Protein AF-A0AAN8TVJ9-F1 (afdb_monomer)

Secondary structure (DSSP, 8-state):
-------TT-HHHHHH-S---S------SS----TTS----------------S-HHHHHHHHHHHHHHHHHHHHHHHHHHHHHHHSS--HHHHGGG---

Mean predicted aligned error: 19.64 Å

Solvent-accessible surface area (backbone atoms only — not comparable to full-atom values): 6939 Å² total; per-residue (Å²): 137,90,87,78,85,74,64,96,77,46,67,63,44,71,75,76,40,79,86,69,96,66,88,83,77,72,99,56,104,60,88,84,83,61,90,81,60,81,75,77,78,80,90,72,83,88,75,90,72,77,76,83,81,76,60,81,61,59,56,53,51,50,52,48,52,51,52,53,48,53,50,50,51,51,53,50,53,53,50,50,49,41,28,72,76,69,73,43,77,56,76,92,54,49,72,80,70,68,65,133

Organism: Solanum bulbocastanum (NCBI:txid147425)

Foldseek 3Di:
DDPDPDDPPPPCCVVVNDDDPDDDDDPDPDDDDDPPPVDPDPPDDDDPPPPPPDDPPVVVVVVVVVVVVVVVVVVVVVQVVCCVVPVHDDPVCVVVVPDD

Radius of gyration: 26.17 Å; Cα contacts (8 Å, |Δi|>4): 14; chains: 1; bounding box: 48×47×49 Å

pLDDT: mean 71.24, std 17.7, range [37.16, 97.0]

Sequence (100 aa):
MDESQISPNDVVGKVLGKEHSGRVRCLGLGVVPSKVFKQVRPCFGGASASSSEGSCSSQFQENHNQMMNAHNQTMNAFKAYMIMKEGMIPEQFAGFFASP

Structure (mmCIF, N/CA/C/O backbone):
data_AF-A0AAN8TVJ9-F1
#
_entry.id   AF-A0AAN8TVJ9-F1
#
loop_
_atom_site.group_PDB
_atom_site.id
_atom_site.type_symbol
_atom_site.label_atom_id
_atom_site.label_alt_id
_atom_site.label_comp_id
_atom_site.label_asym_id
_atom_site.label_entity_id
_atom_site.label_seq_id
_atom_site.pdbx_PDB_ins_code
_atom_site.Cartn_x
_atom_site.Cartn_y
_atom_site.Cartn_z
_atom_site.occupancy
_atom_site.B_iso_or_equiv
_atom_site.auth_seq_id
_atom_site.auth_comp_id
_atom_site.auth_asym_id
_atom_site.auth_atom_id
_atom_site.pdbx_PDB_model_num
ATOM 1 N N . MET A 1 1 ? 27.326 -34.400 -31.887 1.00 37.16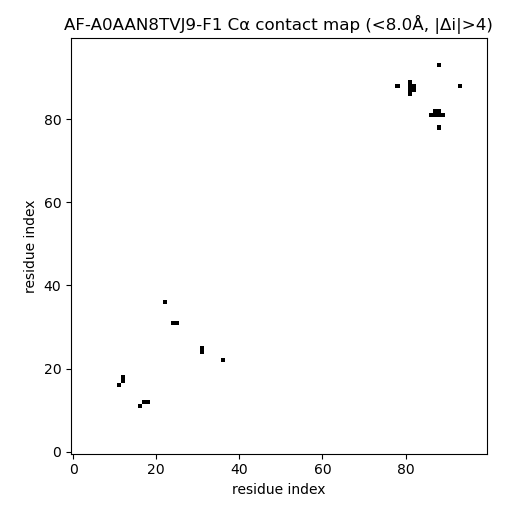 1 MET A N 1
ATOM 2 C CA . MET A 1 1 ? 26.183 -34.951 -31.142 1.00 37.16 1 MET A CA 1
ATOM 3 C C . MET A 1 1 ? 24.975 -34.185 -31.629 1.00 37.16 1 MET A C 1
ATOM 5 O O . MET A 1 1 ? 24.970 -32.968 -31.511 1.00 37.16 1 MET A O 1
ATOM 9 N N . ASP A 1 2 ? 24.105 -34.871 -32.361 1.00 52.50 2 ASP A N 1
ATOM 10 C CA . ASP A 1 2 ? 22.939 -34.315 -33.051 1.00 52.50 2 ASP A CA 1
ATOM 11 C C . ASP A 1 2 ? 21.716 -34.531 -32.152 1.00 52.50 2 ASP A C 1
ATOM 13 O O . ASP A 1 2 ? 21.209 -35.644 -32.046 1.00 52.50 2 ASP A O 1
ATOM 17 N N . GLU A 1 3 ? 21.315 -33.496 -31.415 1.00 56.41 3 GLU A N 1
ATOM 18 C CA . GLU A 1 3 ? 20.234 -33.558 -30.422 1.00 56.41 3 GLU A CA 1
ATOM 19 C C . GLU A 1 3 ? 19.061 -32.658 -30.831 1.00 56.41 3 GLU A C 1
ATOM 21 O O . GLU A 1 3 ? 18.732 -31.692 -30.148 1.00 56.41 3 GLU A O 1
ATOM 26 N N . SER A 1 4 ? 18.401 -32.949 -31.956 1.00 63.66 4 SER A N 1
ATOM 27 C CA . SER A 1 4 ? 17.088 -32.341 -32.233 1.00 63.66 4 SER A CA 1
ATOM 28 C C . SER A 1 4 ? 16.157 -33.244 -33.042 1.00 63.66 4 SER A C 1
ATOM 30 O O . SER A 1 4 ? 15.619 -32.859 -34.076 1.00 63.66 4 SER A O 1
ATOM 32 N N . GLN A 1 5 ? 15.917 -34.460 -32.553 1.00 60.94 5 GLN A N 1
ATOM 33 C CA . GLN A 1 5 ? 14.785 -35.245 -33.046 1.00 60.94 5 GLN A CA 1
ATOM 34 C C . GLN A 1 5 ? 13.528 -34.837 -32.272 1.00 60.94 5 GLN A C 1
ATOM 36 O O . GLN A 1 5 ? 13.215 -35.391 -31.219 1.00 60.94 5 GLN A O 1
ATOM 41 N N . ILE A 1 6 ? 12.833 -33.818 -32.787 1.00 63.09 6 ILE A N 1
ATOM 42 C CA . ILE A 1 6 ? 11.508 -33.410 -32.307 1.00 63.09 6 ILE A CA 1
ATOM 43 C C . ILE A 1 6 ? 10.562 -34.609 -32.452 1.00 63.09 6 ILE A C 1
ATOM 45 O O . ILE A 1 6 ? 10.477 -35.222 -33.519 1.00 63.09 6 ILE A O 1
ATOM 49 N N . SER A 1 7 ? 9.835 -34.940 -31.382 1.00 69.25 7 SER A N 1
ATOM 50 C CA . SER A 1 7 ? 8.823 -35.998 -31.413 1.00 69.25 7 SER A CA 1
ATOM 51 C C . SER A 1 7 ? 7.753 -35.683 -32.472 1.00 69.25 7 SER A C 1
ATOM 53 O O . SER A 1 7 ? 7.183 -34.589 -32.437 1.00 69.25 7 SER A O 1
ATOM 55 N N . PRO A 1 8 ? 7.395 -36.627 -33.369 1.00 66.31 8 PRO A N 1
ATOM 56 C CA . PRO A 1 8 ? 6.374 -36.416 -34.406 1.00 66.31 8 PRO A CA 1
ATOM 57 C C . PRO A 1 8 ? 5.005 -35.972 -33.863 1.00 66.31 8 PRO A C 1
ATOM 59 O O . PRO A 1 8 ? 4.178 -35.428 -34.595 1.00 66.31 8 PRO A O 1
ATOM 62 N N . ASN A 1 9 ? 4.755 -36.221 -32.575 1.00 76.06 9 ASN A N 1
ATOM 63 C CA . ASN A 1 9 ? 3.501 -35.925 -31.894 1.00 76.06 9 ASN A CA 1
ATOM 64 C C . ASN A 1 9 ? 3.625 -34.833 -30.827 1.00 76.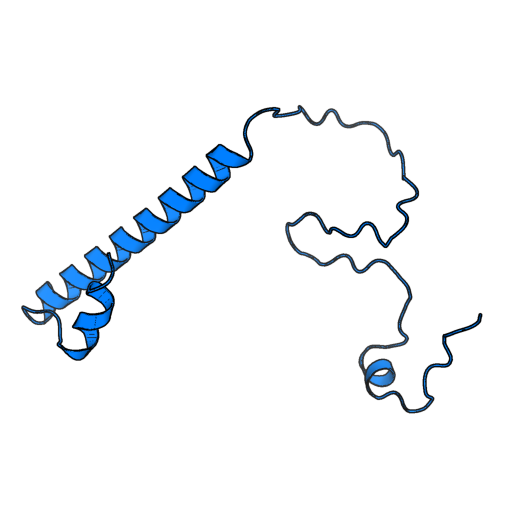06 9 ASN A C 1
ATOM 66 O O . ASN A 1 9 ? 2.808 -34.793 -29.910 1.00 76.06 9 ASN A O 1
ATOM 70 N N . ASP A 1 10 ? 4.605 -33.938 -30.937 1.00 78.12 10 ASP A N 1
ATOM 71 C CA . ASP A 1 10 ? 4.688 -32.798 -30.031 1.00 78.12 10 ASP A CA 1
ATOM 72 C C . ASP A 1 10 ? 3.495 -31.839 -30.221 1.00 78.12 10 ASP A C 1
ATOM 74 O O . ASP A 1 10 ? 3.357 -31.149 -31.235 1.00 78.12 10 ASP A O 1
ATOM 78 N N . VAL A 1 11 ? 2.605 -31.821 -29.227 1.00 79.06 11 VAL A N 1
ATOM 79 C CA . VAL A 1 11 ? 1.422 -30.953 -29.186 1.00 79.06 11 VAL A CA 1
ATOM 80 C C . VAL A 1 11 ? 1.836 -29.482 -29.123 1.00 79.06 11 VAL A C 1
ATOM 82 O O . VAL A 1 11 ? 1.173 -28.637 -29.722 1.00 79.06 11 VAL A O 1
ATOM 85 N N . VAL A 1 12 ? 2.951 -29.176 -28.453 1.00 74.19 12 VAL A N 1
ATOM 86 C CA . VAL A 1 12 ? 3.437 -27.804 -28.280 1.00 74.19 12 VAL A CA 1
ATOM 87 C C . VAL A 1 12 ? 3.947 -27.260 -29.612 1.00 74.19 12 VAL A C 1
ATOM 89 O O . VAL A 1 12 ? 3.483 -26.206 -30.043 1.00 74.19 12 VAL A O 1
ATOM 92 N N . GLY A 1 13 ? 4.800 -28.004 -30.322 1.00 72.06 13 GLY A N 1
ATOM 93 C CA . GLY A 1 13 ? 5.275 -27.631 -31.659 1.00 72.06 13 GLY A CA 1
ATOM 94 C C . GLY A 1 13 ? 4.168 -27.529 -32.718 1.00 72.06 13 GLY A C 1
ATOM 95 O O . GLY A 1 13 ? 4.277 -26.729 -33.647 1.00 72.06 13 GLY A O 1
ATOM 96 N N . LYS A 1 14 ? 3.063 -28.277 -32.575 1.00 76.38 14 LYS A N 1
ATOM 97 C CA . LYS A 1 14 ? 1.883 -28.133 -33.451 1.00 76.38 14 LYS A CA 1
ATOM 98 C C . LYS A 1 14 ? 1.146 -26.809 -33.243 1.00 76.38 14 LYS A C 1
ATOM 100 O O . LYS A 1 14 ? 0.649 -26.245 -34.213 1.00 76.38 14 LYS A O 1
ATOM 105 N N . VAL A 1 15 ? 1.059 -26.326 -32.002 1.00 76.00 15 VAL A N 1
ATOM 106 C CA . VAL A 1 15 ? 0.338 -25.087 -31.659 1.00 76.00 15 VAL 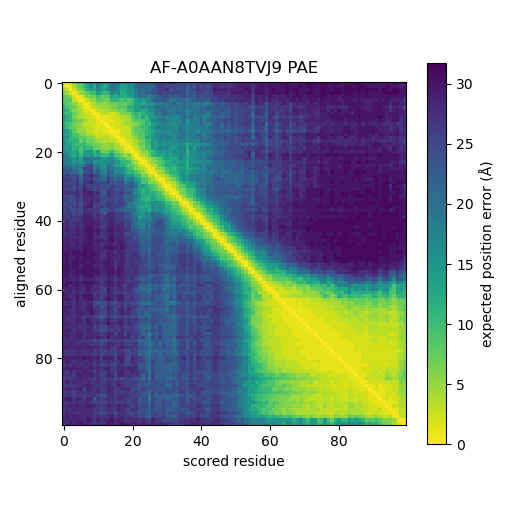A CA 1
ATOM 107 C C . VAL A 1 15 ? 1.222 -23.851 -31.831 1.00 76.00 15 VAL A C 1
ATOM 109 O O . VAL A 1 15 ? 0.764 -22.840 -32.355 1.00 76.00 15 VAL A O 1
ATOM 112 N N . LEU A 1 16 ? 2.482 -23.923 -31.397 1.00 72.19 16 LEU A N 1
ATOM 113 C CA . LEU A 1 16 ? 3.411 -22.787 -31.373 1.00 72.19 16 LEU A CA 1
ATOM 114 C C . LEU A 1 16 ? 4.340 -22.726 -32.594 1.00 72.19 16 LEU A C 1
ATOM 116 O O . LEU A 1 16 ? 5.022 -21.722 -32.795 1.00 72.19 16 LEU A O 1
ATOM 120 N N . GLY A 1 17 ? 4.348 -23.768 -33.427 1.00 69.06 17 GLY A N 1
ATOM 121 C CA . GLY A 1 17 ? 5.256 -23.901 -34.560 1.00 69.06 17 GLY A CA 1
ATOM 122 C C . GLY A 1 17 ? 6.588 -24.555 -34.183 1.00 69.06 17 GLY A C 1
ATOM 123 O O . GLY A 1 17 ? 6.874 -24.840 -33.020 1.00 69.06 17 GLY A O 1
ATOM 124 N N . LYS A 1 18 ? 7.415 -24.827 -35.199 1.00 67.56 18 LYS A N 1
ATOM 125 C CA . LYS A 1 18 ? 8.734 -25.451 -35.030 1.00 67.56 18 LYS A CA 1
ATOM 126 C C . LYS A 1 18 ? 9.612 -24.585 -34.122 1.00 67.56 18 LYS A C 1
ATOM 128 O O . LYS A 1 18 ? 9.801 -23.406 -34.409 1.00 67.56 18 LYS A O 1
ATOM 133 N N . GLU A 1 19 ? 10.199 -25.181 -33.084 1.00 66.50 19 GLU A N 1
ATOM 134 C CA . GLU A 1 19 ? 11.174 -24.486 -32.245 1.00 66.50 19 GLU A CA 1
ATOM 135 C C . GLU A 1 19 ? 12.337 -23.982 -33.114 1.00 66.50 19 GLU A C 1
ATOM 137 O O . GLU A 1 19 ? 13.013 -24.741 -33.816 1.00 66.50 19 GLU A O 1
ATOM 142 N N . HIS A 1 20 ? 12.555 -22.672 -33.093 1.00 61.03 20 HIS A N 1
ATOM 143 C CA . HIS A 1 20 ? 13.692 -22.046 -33.743 1.00 61.03 20 HIS A CA 1
ATOM 144 C C . HIS A 1 20 ? 14.751 -21.791 -32.680 1.00 61.03 20 HIS A C 1
ATOM 146 O O . HIS A 1 20 ? 14.558 -20.942 -31.810 1.00 61.03 20 HIS A O 1
ATOM 152 N N . SER A 1 21 ? 15.881 -22.497 -32.757 1.00 63.53 21 SER A N 1
ATOM 153 C CA . SER A 1 21 ? 17.026 -22.204 -31.894 1.00 63.53 21 SER A CA 1
ATOM 154 C C . SER A 1 21 ? 17.542 -20.798 -32.225 1.00 63.53 21 SER A C 1
ATOM 156 O O . SER A 1 21 ? 18.212 -20.566 -33.231 1.00 63.53 21 SER A O 1
ATOM 158 N N . GLY A 1 22 ? 17.134 -19.822 -31.418 1.00 62.62 22 GLY A N 1
ATOM 159 C CA . GLY A 1 22 ? 17.323 -18.402 -31.668 1.00 62.62 22 GLY A CA 1
ATOM 160 C C . GLY A 1 22 ? 17.142 -17.593 -30.389 1.00 62.62 22 GLY A C 1
ATOM 161 O O . GLY A 1 22 ? 16.552 -18.041 -29.410 1.00 62.62 22 GLY A O 1
ATOM 162 N N . ARG A 1 23 ? 17.700 -16.382 -30.370 1.00 61.84 23 ARG A N 1
ATOM 163 C CA . ARG A 1 23 ? 17.665 -15.505 -29.194 1.00 61.84 23 ARG A CA 1
ATOM 164 C C . ARG A 1 23 ? 16.257 -14.920 -29.039 1.00 61.84 23 ARG A C 1
ATOM 166 O O . ARG A 1 23 ? 15.881 -14.044 -29.817 1.00 61.84 23 ARG A O 1
ATOM 173 N N . VAL A 1 24 ? 15.501 -15.369 -28.037 1.00 56.31 24 VAL A N 1
ATOM 174 C CA . VAL A 1 24 ? 14.214 -14.758 -27.671 1.00 56.31 24 VAL A CA 1
ATOM 175 C C . VAL A 1 24 ? 14.490 -13.352 -27.141 1.00 56.31 24 VAL A C 1
ATOM 177 O O . VAL A 1 24 ? 15.087 -13.182 -26.079 1.00 56.31 24 VAL A O 1
ATOM 180 N N . ARG A 1 25 ? 14.095 -12.324 -27.896 1.00 62.28 25 ARG A N 1
ATOM 181 C CA . ARG A 1 25 ? 14.053 -10.950 -27.385 1.00 62.28 25 ARG A CA 1
ATOM 182 C C . ARG A 1 25 ? 12.672 -10.752 -26.775 1.00 62.28 25 ARG A C 1
ATOM 184 O O . ARG A 1 25 ? 11.701 -10.600 -27.508 1.00 62.28 25 ARG A O 1
ATOM 191 N N . CYS A 1 26 ? 12.564 -10.808 -25.453 1.00 62.72 26 CYS A N 1
ATOM 192 C CA . CYS A 1 26 ? 11.341 -10.385 -24.781 1.00 62.72 26 CYS A CA 1
ATOM 193 C C . CYS A 1 26 ? 11.175 -8.863 -24.941 1.00 62.72 26 CYS A C 1
ATOM 195 O O . CYS A 1 26 ? 12.142 -8.111 -24.817 1.00 62.72 26 CYS A O 1
ATOM 197 N N . LEU A 1 27 ? 9.951 -8.404 -25.226 1.00 61.81 27 LEU A N 1
ATOM 198 C CA . LEU A 1 27 ? 9.572 -6.984 -25.226 1.00 61.81 27 LEU A CA 1
ATOM 199 C C . LEU A 1 27 ? 9.409 -6.487 -23.777 1.00 61.81 27 LEU A C 1
ATOM 201 O O . LEU A 1 27 ? 8.339 -6.054 -23.369 1.00 61.81 27 LEU A O 1
ATOM 205 N N . GLY A 1 28 ? 10.459 -6.625 -22.970 1.00 62.44 28 GLY A N 1
ATOM 206 C CA . GLY A 1 28 ? 10.557 -6.020 -21.644 1.00 62.44 28 GLY A CA 1
ATOM 207 C C . GL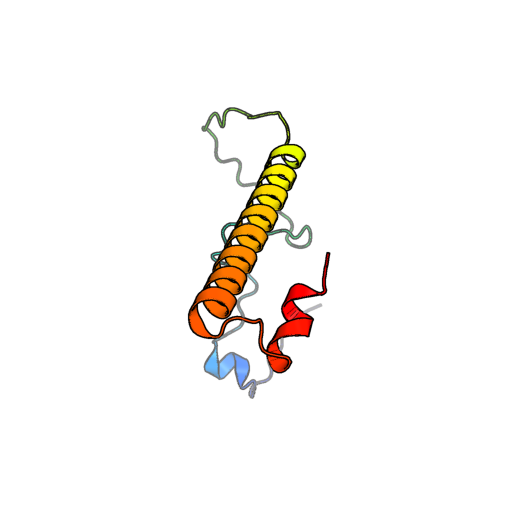Y A 1 28 ? 11.557 -4.870 -21.687 1.00 62.44 28 GLY A C 1
ATOM 208 O O . GLY A 1 28 ? 12.584 -4.977 -22.352 1.00 62.44 28 GLY A O 1
ATOM 209 N N . LEU A 1 29 ? 11.294 -3.778 -20.966 1.00 55.72 29 LEU A N 1
ATOM 210 C CA . LEU A 1 29 ? 12.198 -2.622 -20.828 1.00 55.72 29 LEU A CA 1
ATOM 211 C C . LEU A 1 29 ? 13.424 -2.928 -19.934 1.00 55.72 29 LEU A C 1
ATOM 213 O O . LEU A 1 29 ? 13.837 -2.107 -19.123 1.00 55.72 29 LEU A O 1
ATOM 217 N N . GLY A 1 30 ? 13.995 -4.127 -20.050 1.00 60.38 30 GLY A N 1
ATOM 218 C CA . GLY A 1 30 ? 15.133 -4.587 -19.263 1.00 60.38 30 GLY A CA 1
ATOM 219 C C . GLY A 1 30 ? 16.254 -5.127 -20.145 1.00 60.38 30 GLY A C 1
ATOM 220 O O . GLY A 1 30 ? 16.028 -5.625 -21.248 1.00 60.38 30 GLY A O 1
ATOM 221 N N . VAL A 1 31 ? 17.488 -5.055 -19.645 1.00 55.53 31 VAL A N 1
ATOM 222 C CA . VAL A 1 31 ? 18.638 -5.719 -20.267 1.00 55.53 31 VAL A CA 1
ATOM 223 C C . VAL A 1 31 ? 18.422 -7.225 -20.166 1.00 55.53 31 VAL A C 1
ATOM 225 O O . VAL A 1 31 ? 18.488 -7.778 -19.074 1.00 55.53 31 VAL A O 1
ATOM 228 N N . VAL A 1 32 ? 18.173 -7.884 -21.300 1.00 49.97 32 VAL A N 1
ATOM 229 C CA . VAL A 1 32 ? 18.136 -9.350 -21.408 1.00 49.97 32 VAL A CA 1
ATOM 230 C C . VAL A 1 32 ? 19.525 -9.900 -21.077 1.00 49.97 32 VAL A C 1
ATOM 232 O O . VAL A 1 32 ? 20.451 -9.697 -21.872 1.00 49.97 32 VAL A O 1
ATOM 235 N N . PRO A 1 33 ? 19.717 -10.622 -19.960 1.00 55.62 33 PRO A N 1
ATOM 236 C CA . PRO A 1 33 ? 20.993 -11.230 -19.661 1.00 55.62 33 PRO A CA 1
ATOM 237 C C . PRO A 1 33 ? 20.927 -12.721 -19.990 1.00 55.62 33 PRO A C 1
ATOM 239 O O . PRO A 1 33 ? 20.146 -13.463 -19.409 1.00 55.62 33 PRO A O 1
ATOM 242 N N . SER A 1 34 ? 21.823 -13.209 -20.840 1.00 47.72 34 SER A N 1
ATOM 243 C CA . SER A 1 34 ? 22.543 -14.426 -20.458 1.00 47.72 34 SER A CA 1
ATOM 244 C C . SER A 1 34 ? 23.840 -14.572 -21.243 1.00 47.72 34 SER A C 1
ATOM 246 O O . SER A 1 34 ? 23.899 -14.458 -22.466 1.00 47.72 34 SER A O 1
ATOM 248 N N . LYS A 1 35 ? 24.900 -14.884 -20.498 1.00 55.38 35 LYS A N 1
ATOM 249 C CA . LYS A 1 35 ? 26.235 -15.255 -20.985 1.00 55.38 35 LYS A CA 1
ATOM 250 C C . LYS A 1 35 ? 26.258 -16.604 -21.728 1.00 55.38 35 LYS A C 1
ATOM 252 O O . LYS A 1 35 ? 27.320 -17.024 -22.170 1.00 55.38 35 LYS A O 1
ATOM 257 N N . VAL A 1 36 ? 25.113 -17.279 -21.863 1.00 53.91 36 VAL A N 1
ATOM 258 C CA . VAL A 1 36 ? 24.974 -18.569 -22.560 1.00 53.91 36 VAL A CA 1
ATOM 259 C C . VAL A 1 36 ? 24.897 -18.378 -24.076 1.00 53.91 36 VAL A C 1
ATOM 261 O O . VAL A 1 36 ? 25.399 -19.205 -24.833 1.00 53.91 36 VAL A O 1
ATOM 264 N N . PHE A 1 37 ? 24.364 -17.249 -24.548 1.00 52.88 37 PHE A N 1
ATOM 265 C CA . PHE A 1 37 ? 24.457 -16.905 -25.961 1.00 52.88 37 PHE A CA 1
ATOM 266 C C . PHE A 1 37 ? 25.801 -16.232 -26.210 1.00 52.88 37 PHE A C 1
ATOM 268 O O . PHE A 1 37 ? 25.996 -15.070 -25.856 1.00 52.88 37 PHE A O 1
ATOM 275 N N . LYS A 1 38 ? 26.741 -16.961 -26.821 1.00 50.09 38 LYS A N 1
ATOM 276 C CA . LYS A 1 38 ? 28.016 -16.411 -27.296 1.00 50.09 38 LYS A CA 1
ATOM 277 C C . LYS A 1 38 ? 27.731 -15.196 -28.186 1.00 50.09 38 LYS A C 1
ATOM 279 O O . LYS A 1 38 ? 27.371 -15.317 -29.355 1.00 50.09 38 LYS A O 1
ATOM 284 N N . GLN A 1 39 ? 27.835 -14.012 -27.598 1.00 49.78 39 GLN A N 1
ATOM 285 C CA . GLN A 1 39 ? 27.658 -12.736 -28.264 1.00 49.78 39 GLN A CA 1
ATOM 286 C C . GLN A 1 39 ? 28.857 -12.523 -29.190 1.00 49.78 39 GLN A C 1
ATOM 288 O O . GLN A 1 39 ? 29.886 -11.990 -28.780 1.00 49.78 39 GLN A O 1
ATOM 293 N N . VAL A 1 40 ? 28.734 -12.932 -30.452 1.00 48.12 40 VAL A N 1
ATOM 294 C CA . VAL A 1 40 ? 29.557 -12.343 -31.509 1.00 48.12 40 VAL A CA 1
ATOM 295 C C . VAL A 1 40 ? 29.041 -10.917 -31.683 1.00 48.12 40 VAL A C 1
ATOM 297 O O . VAL A 1 40 ? 27.870 -10.697 -31.994 1.00 48.12 40 VAL A O 1
ATOM 300 N N . ARG A 1 41 ? 29.893 -9.952 -31.334 1.00 53.53 41 ARG A N 1
ATOM 301 C CA . ARG A 1 41 ? 29.604 -8.516 -31.377 1.00 53.53 41 ARG A CA 1
ATOM 302 C C . ARG A 1 41 ? 29.140 -8.134 -32.788 1.00 53.53 41 ARG A C 1
ATOM 304 O O . ARG A 1 41 ? 29.864 -8.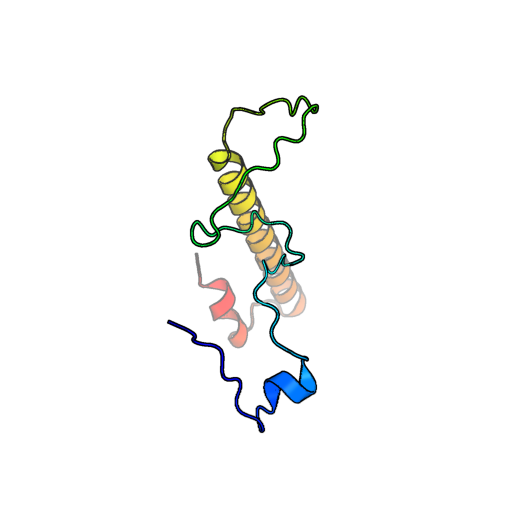437 -33.733 1.00 53.53 41 ARG A O 1
ATOM 311 N N . PRO A 1 42 ? 28.048 -7.381 -32.960 1.00 47.09 42 PRO A N 1
ATOM 312 C CA . PRO A 1 42 ? 27.972 -6.432 -34.047 1.00 47.09 42 PRO A CA 1
ATOM 313 C C . PRO A 1 42 ? 28.557 -5.128 -33.505 1.00 47.09 42 PRO A C 1
ATOM 315 O O . PRO A 1 42 ? 27.901 -4.402 -32.759 1.00 47.09 42 PRO A O 1
ATOM 318 N N . CYS A 1 43 ? 29.820 -4.852 -33.826 1.00 53.97 43 CYS A N 1
ATOM 319 C CA . CYS A 1 43 ? 30.300 -3.478 -33.788 1.00 53.97 43 CYS A CA 1
ATOM 320 C C . CYS A 1 43 ? 29.485 -2.716 -34.837 1.00 53.97 43 CYS A C 1
ATOM 322 O O . CYS A 1 43 ? 29.756 -2.846 -36.028 1.00 53.97 43 CYS A O 1
ATOM 324 N N . PHE A 1 44 ? 28.467 -1.972 -34.412 1.00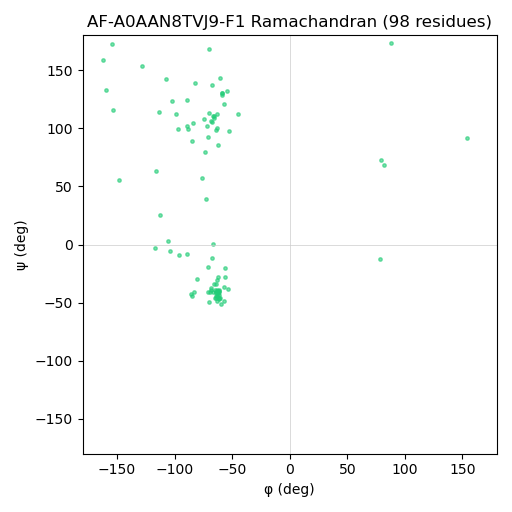 41.19 44 PHE A N 1
ATOM 325 C CA . PHE A 1 44 ? 27.856 -0.950 -35.249 1.0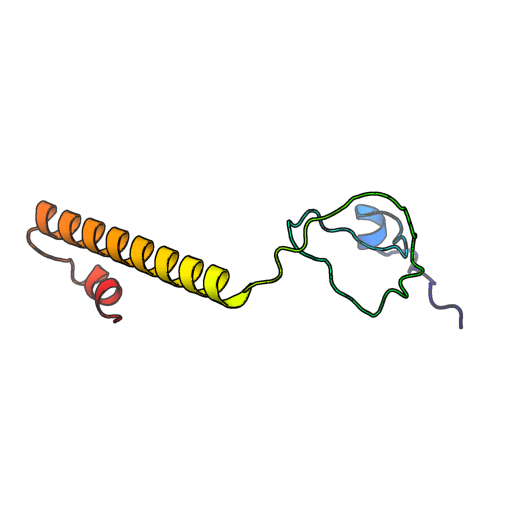0 41.19 44 PHE A CA 1
ATOM 326 C C . PHE A 1 44 ? 28.152 0.393 -34.598 1.00 41.19 44 PHE A C 1
ATOM 328 O O . PHE A 1 44 ? 27.811 0.624 -33.439 1.00 41.19 44 PHE A O 1
ATOM 335 N N . GLY A 1 45 ? 28.941 1.193 -35.311 1.00 51.31 45 GLY A N 1
ATOM 336 C CA . GLY A 1 45 ? 29.509 2.430 -34.809 1.00 51.31 45 GLY A CA 1
ATOM 337 C C . GLY A 1 45 ? 28.479 3.535 -34.601 1.00 51.31 45 GLY A C 1
ATOM 338 O O . GLY A 1 45 ? 27.356 3.476 -35.092 1.00 51.31 45 GLY A O 1
ATOM 339 N N . GLY A 1 46 ? 28.944 4.573 -33.907 1.00 50.97 46 GLY A N 1
ATOM 340 C CA . GLY A 1 46 ? 28.395 5.920 -34.012 1.00 50.97 46 GLY A CA 1
ATOM 341 C C . GLY A 1 46 ? 27.137 6.192 -33.198 1.00 50.97 46 GLY A C 1
ATOM 342 O O . GLY A 1 46 ? 26.097 6.484 -33.768 1.00 50.97 46 GLY A O 1
ATOM 343 N N . ALA A 1 47 ? 27.246 6.205 -31.871 1.00 44.91 47 ALA A N 1
ATOM 344 C CA . ALA A 1 47 ? 26.441 7.110 -31.057 1.00 44.91 47 ALA A CA 1
ATOM 345 C C . ALA A 1 47 ? 27.185 7.385 -29.751 1.00 44.91 47 ALA A C 1
ATOM 347 O O . ALA A 1 47 ? 27.427 6.479 -28.955 1.00 44.91 47 ALA A O 1
ATOM 348 N N . SER A 1 48 ? 27.569 8.641 -29.545 1.00 52.75 48 SER A N 1
ATOM 349 C CA . SER A 1 48 ? 27.989 9.173 -28.255 1.00 52.75 48 SER A CA 1
ATOM 350 C C . SER A 1 48 ? 26.816 9.072 -27.278 1.00 52.75 48 SER A C 1
ATOM 352 O O . SER A 1 48 ? 26.032 10.007 -27.132 1.00 52.75 48 SER A O 1
ATOM 354 N N . ALA A 1 49 ? 26.668 7.920 -26.626 1.00 45.38 49 ALA A N 1
ATOM 355 C CA . ALA A 1 49 ? 25.927 7.852 -25.383 1.00 45.38 49 ALA A CA 1
ATOM 356 C C . ALA A 1 49 ? 26.812 8.535 -24.342 1.00 45.38 49 ALA A C 1
ATOM 358 O O . ALA A 1 49 ? 27.816 7.970 -23.911 1.00 45.38 49 ALA A O 1
ATOM 359 N N . SER A 1 50 ? 26.474 9.786 -24.022 1.00 50.22 50 SER A N 1
ATOM 360 C CA . SER A 1 50 ? 26.974 10.464 -22.832 1.00 50.22 50 SER A CA 1
ATOM 361 C C . SER A 1 50 ? 26.858 9.480 -21.671 1.00 50.22 50 SER A C 1
ATOM 363 O O . SER A 1 50 ? 25.747 9.059 -21.328 1.00 50.22 50 SER A O 1
ATOM 365 N N . SER A 1 51 ? 27.999 9.028 -21.147 1.00 54.25 51 SER A N 1
ATOM 366 C CA . SER A 1 51 ? 28.001 8.212 -19.949 1.00 54.25 51 SER A CA 1
ATOM 367 C C . SER A 1 51 ? 27.549 9.135 -18.825 1.00 54.25 51 SER A C 1
ATOM 369 O O . SER A 1 51 ? 28.263 10.030 -18.381 1.00 54.25 51 SER A O 1
ATOM 371 N N . SER A 1 52 ? 26.314 8.949 -18.361 1.00 51.91 52 SER A N 1
ATOM 372 C CA . SER A 1 52 ? 26.022 9.309 -16.982 1.00 51.91 52 SER A CA 1
ATOM 373 C C . SER A 1 52 ? 26.690 8.237 -16.126 1.00 51.91 52 SER A C 1
ATOM 375 O O . SER A 1 52 ? 26.099 7.236 -15.730 1.00 51.91 52 SER A O 1
ATOM 377 N N . GLU A 1 53 ? 27.997 8.405 -15.954 1.00 59.03 53 GLU A N 1
ATOM 378 C CA . GLU A 1 53 ? 28.743 7.804 -14.865 1.00 59.03 53 GLU A CA 1
ATOM 379 C C . GLU A 1 53 ? 28.257 8.465 -13.582 1.00 59.03 53 GLU A C 1
ATOM 381 O O . GLU A 1 53 ? 28.566 9.621 -13.308 1.00 59.03 53 GLU A O 1
ATOM 386 N N . GLY A 1 54 ? 27.453 7.744 -12.804 1.00 51.75 54 GLY A N 1
ATOM 387 C CA . GLY A 1 54 ? 27.102 8.207 -11.470 1.00 51.75 54 GLY A CA 1
ATOM 388 C C . GLY A 1 54 ? 25.775 7.685 -10.958 1.00 51.75 54 GLY A C 1
ATOM 389 O O . GLY A 1 54 ? 24.757 8.347 -11.092 1.00 51.75 54 GLY A O 1
ATOM 390 N N . SER A 1 55 ? 25.832 6.557 -10.250 1.00 54.03 55 SER A N 1
ATOM 391 C CA . SER A 1 55 ? 24.838 6.138 -9.255 1.00 54.03 55 SER A CA 1
ATOM 392 C C . SER A 1 55 ? 23.528 5.512 -9.760 1.00 54.03 55 SER A C 1
ATOM 394 O O . SER A 1 55 ? 22.428 6.030 -9.577 1.00 54.03 55 SER A O 1
ATOM 396 N N . CYS A 1 56 ? 23.614 4.273 -10.250 1.00 51.50 56 CYS A N 1
ATOM 397 C CA . CYS A 1 56 ? 22.432 3.410 -10.365 1.00 51.50 56 CYS A CA 1
ATOM 398 C C . CYS A 1 56 ? 21.865 2.980 -8.993 1.00 51.50 56 CYS A C 1
ATOM 400 O O . CYS A 1 56 ? 20.761 2.450 -8.933 1.00 51.50 56 CYS A O 1
ATOM 402 N N . SER A 1 57 ? 22.596 3.200 -7.890 1.00 56.50 57 SER A N 1
ATOM 403 C CA . SER A 1 57 ? 22.140 2.839 -6.539 1.00 56.50 57 SER A CA 1
ATOM 404 C C . SER A 1 57 ? 21.255 3.914 -5.907 1.00 56.50 57 SER A C 1
ATOM 406 O O . SER A 1 57 ? 20.227 3.569 -5.328 1.00 56.50 57 SER A O 1
ATOM 408 N N . SER A 1 58 ? 21.615 5.202 -6.010 1.00 61.16 58 SER A N 1
ATOM 409 C CA . SER A 1 58 ? 20.839 6.270 -5.356 1.00 61.16 58 SER A CA 1
ATOM 410 C C . SER A 1 58 ? 19.473 6.453 -6.004 1.00 61.16 58 SER A C 1
ATOM 412 O O . SER A 1 58 ? 18.492 6.552 -5.282 1.00 61.16 58 SER A O 1
ATOM 414 N N . GLN A 1 59 ? 19.381 6.391 -7.338 1.00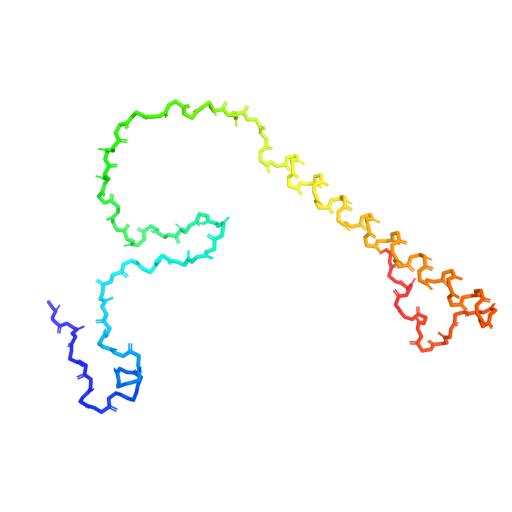 62.16 59 GLN A N 1
ATOM 415 C CA . GLN A 1 59 ? 18.093 6.483 -8.037 1.00 62.16 59 GLN A CA 1
ATOM 416 C C . GLN A 1 59 ? 17.172 5.303 -7.718 1.00 62.16 59 GLN A C 1
ATOM 418 O O . GLN A 1 59 ? 15.972 5.493 -7.549 1.00 62.16 59 GLN A O 1
ATOM 423 N N . PHE A 1 60 ? 17.699 4.079 -7.608 1.00 62.50 60 PHE A N 1
ATOM 424 C CA . PHE A 1 60 ? 16.875 2.918 -7.261 1.00 62.50 60 PHE A CA 1
ATOM 425 C C . PHE A 1 60 ? 16.362 3.004 -5.816 1.00 62.50 60 PHE A C 1
ATOM 427 O O . PHE A 1 60 ? 15.201 2.700 -5.548 1.00 62.50 60 PHE A O 1
ATOM 434 N N . GLN A 1 61 ? 17.208 3.475 -4.896 1.00 70.19 61 GLN A N 1
ATOM 435 C CA . GLN A 1 61 ? 16.849 3.669 -3.493 1.00 70.19 61 GLN A CA 1
ATOM 436 C C . GLN A 1 61 ? 15.877 4.844 -3.293 1.00 70.19 61 GLN A C 1
ATOM 438 O O . GLN A 1 61 ? 14.910 4.707 -2.547 1.00 70.19 61 GLN A O 1
ATOM 443 N N . GLU A 1 62 ? 16.072 5.967 -3.989 1.00 76.50 62 GLU A N 1
ATOM 444 C CA . GLU A 1 62 ? 15.128 7.093 -3.998 1.00 76.50 62 GLU A CA 1
ATOM 445 C C . GLU A 1 62 ? 13.771 6.684 -4.564 1.00 76.50 62 GLU A C 1
ATOM 447 O O . GLU A 1 62 ? 12.752 6.940 -3.925 1.00 76.50 62 GLU A O 1
ATOM 452 N N . ASN A 1 63 ? 13.743 5.979 -5.698 1.00 83.19 63 ASN A N 1
ATOM 453 C CA . ASN A 1 63 ? 12.499 5.479 -6.285 1.00 83.19 63 ASN A CA 1
ATOM 454 C C . ASN A 1 63 ? 11.778 4.500 -5.343 1.00 83.19 63 ASN A C 1
ATOM 456 O O . ASN A 1 63 ? 10.556 4.555 -5.209 1.00 83.19 63 ASN A O 1
ATOM 460 N N . HIS A 1 64 ? 12.519 3.630 -4.648 1.00 84.69 64 HIS A N 1
ATOM 461 C CA . HIS A 1 64 ? 11.948 2.724 -3.651 1.00 84.69 64 HIS A CA 1
ATOM 462 C C . HIS A 1 64 ? 11.329 3.488 -2.472 1.00 84.69 64 HIS A C 1
ATOM 464 O O . HIS A 1 64 ? 10.175 3.247 -2.119 1.00 84.69 64 HIS A O 1
ATOM 470 N N . ASN A 1 65 ? 12.057 4.450 -1.903 1.00 89.56 65 ASN A N 1
ATOM 471 C CA . ASN A 1 65 ? 11.572 5.271 -0.794 1.00 89.56 65 ASN A CA 1
ATOM 472 C C . ASN A 1 65 ? 10.351 6.109 -1.200 1.00 89.56 65 ASN A C 1
ATOM 474 O O . ASN A 1 65 ? 9.395 6.221 -0.433 1.00 89.56 65 ASN A O 1
ATOM 478 N N . GLN A 1 66 ? 10.352 6.661 -2.415 1.00 92.00 66 GLN A N 1
ATOM 479 C CA . GLN A 1 66 ? 9.225 7.414 -2.959 1.00 92.00 66 GLN A CA 1
ATOM 480 C C . GLN A 1 66 ? 7.982 6.530 -3.110 1.00 92.00 66 GLN A C 1
ATOM 482 O O . GLN A 1 66 ? 6.890 6.933 -2.710 1.00 92.00 66 GLN A O 1
ATOM 487 N N . MET A 1 67 ? 8.146 5.309 -3.625 1.00 91.00 67 MET A N 1
ATOM 488 C CA . MET A 1 67 ? 7.061 4.337 -3.759 1.00 91.00 67 MET A CA 1
ATOM 489 C C . MET A 1 67 ? 6.497 3.913 -2.396 1.00 91.00 67 MET A C 1
ATOM 491 O O . MET A 1 67 ? 5.280 3.883 -2.224 1.00 91.00 67 MET A O 1
ATOM 495 N N . MET A 1 68 ? 7.360 3.642 -1.410 1.00 92.12 68 MET A N 1
ATOM 496 C CA . MET A 1 68 ? 6.934 3.309 -0.044 1.00 92.12 68 MET A CA 1
ATOM 497 C C . MET A 1 68 ? 6.202 4.477 0.626 1.00 92.12 68 MET A C 1
ATOM 499 O O . MET A 1 68 ? 5.172 4.282 1.267 1.00 92.12 68 MET A O 1
ATOM 503 N N . ASN A 1 69 ? 6.680 5.708 0.433 1.00 93.19 69 ASN A N 1
ATOM 504 C CA . ASN A 1 69 ? 6.021 6.896 0.965 1.00 93.19 69 ASN A CA 1
ATOM 505 C C . ASN A 1 69 ? 4.637 7.114 0.329 1.00 93.19 69 ASN A C 1
ATOM 507 O O . ASN A 1 69 ? 3.656 7.315 1.041 1.00 93.19 69 ASN A O 1
ATOM 511 N N . ALA A 1 70 ? 4.527 6.999 -0.999 1.00 94.38 70 ALA A N 1
ATOM 512 C CA . ALA A 1 70 ? 3.250 7.116 -1.704 1.00 94.38 70 ALA A CA 1
ATOM 513 C C . ALA A 1 70 ? 2.245 6.037 -1.259 1.00 94.38 70 ALA A C 1
ATOM 515 O O . ALA A 1 70 ? 1.062 6.326 -1.055 1.00 94.38 70 ALA A O 1
ATOM 516 N N . HIS A 1 71 ? 2.722 4.806 -1.052 1.00 92.94 71 HIS A N 1
ATOM 517 C CA . HIS A 1 71 ? 1.924 3.717 -0.493 1.00 92.94 71 HIS A CA 1
ATOM 518 C C . HIS A 1 71 ? 1.402 4.066 0.909 1.00 92.94 71 HIS A C 1
ATOM 520 O O . HIS A 1 71 ? 0.195 4.019 1.150 1.00 92.94 71 HIS A O 1
ATOM 526 N N . ASN A 1 72 ? 2.283 4.499 1.812 1.00 91.94 72 ASN A N 1
ATOM 527 C CA . ASN A 1 72 ? 1.912 4.878 3.177 1.00 91.94 72 ASN A CA 1
ATOM 528 C C . ASN A 1 72 ? 0.938 6.060 3.211 1.00 91.94 72 ASN A C 1
ATOM 530 O O . ASN A 1 72 ? -0.035 6.046 3.965 1.00 91.94 72 ASN A O 1
ATOM 534 N N . GLN A 1 73 ? 1.146 7.064 2.360 1.00 94.56 73 GLN A N 1
ATOM 535 C CA . GLN A 1 73 ? 0.236 8.198 2.232 1.00 94.56 73 GLN A CA 1
ATOM 536 C C . GLN A 1 73 ? -1.160 7.751 1.782 1.00 94.56 73 GLN A C 1
ATOM 538 O O . GLN A 1 73 ? -2.162 8.180 2.356 1.00 94.56 73 GLN A O 1
ATOM 543 N N . THR A 1 74 ? -1.225 6.851 0.800 1.00 95.00 74 THR A N 1
ATOM 544 C CA . THR A 1 74 ? -2.485 6.288 0.295 1.00 95.00 74 THR A CA 1
ATOM 545 C C . THR A 1 74 ? -3.205 5.485 1.380 1.00 95.00 74 THR A C 1
ATOM 547 O O . THR A 1 74 ? -4.395 5.699 1.613 1.00 95.00 74 THR A O 1
ATOM 550 N N . MET A 1 75 ? -2.485 4.627 2.110 1.00 93.81 75 MET A N 1
ATOM 551 C CA . MET A 1 75 ? -3.044 3.853 3.223 1.00 93.81 75 MET A CA 1
ATOM 552 C C . MET A 1 75 ? -3.568 4.752 4.346 1.00 93.81 75 MET A C 1
ATOM 554 O O . MET A 1 75 ? -4.659 4.522 4.865 1.00 93.81 75 MET A O 1
ATOM 558 N N . ASN A 1 76 ? -2.848 5.823 4.680 1.00 93.69 76 ASN A N 1
ATOM 559 C CA . ASN A 1 76 ? -3.290 6.790 5.683 1.00 93.69 76 ASN A CA 1
ATOM 560 C C . ASN A 1 76 ? -4.538 7.566 5.240 1.00 93.69 76 ASN A C 1
ATOM 562 O O . ASN A 1 76 ? -5.452 7.757 6.043 1.00 93.69 76 ASN A O 1
ATOM 566 N N . ALA A 1 77 ? -4.616 7.977 3.972 1.00 96.19 77 ALA A N 1
ATOM 567 C CA . ALA A 1 77 ? -5.807 8.628 3.428 1.00 96.19 77 ALA A CA 1
ATOM 568 C C . ALA A 1 77 ? -7.025 7.693 3.468 1.00 96.19 77 ALA A C 1
ATOM 570 O O . ALA A 1 77 ? -8.114 8.098 3.878 1.00 96.19 77 ALA A O 1
ATOM 571 N N . PHE A 1 78 ? -6.830 6.421 3.119 1.00 95.12 78 PHE A N 1
ATOM 572 C CA . PHE A 1 78 ? -7.872 5.403 3.198 1.00 95.12 78 PHE A CA 1
ATOM 573 C C . PHE A 1 78 ? -8.331 5.150 4.644 1.00 95.12 78 PHE A C 1
ATOM 575 O O . PHE A 1 78 ? -9.531 5.103 4.920 1.00 95.12 78 PHE A O 1
ATOM 582 N N . LYS A 1 79 ? -7.390 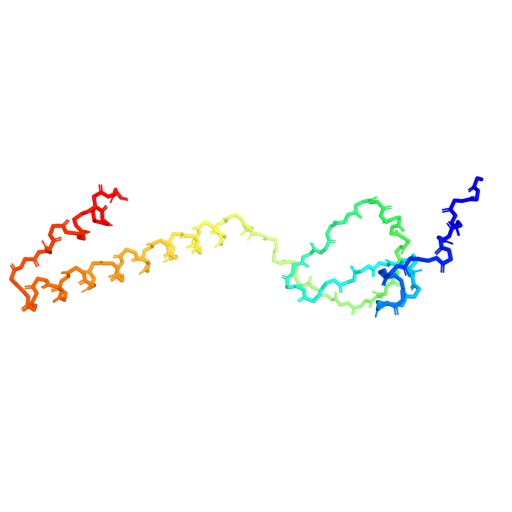5.090 5.595 1.00 94.81 79 LYS A N 1
ATOM 583 C CA . LYS A 1 79 ? -7.670 5.007 7.037 1.00 94.81 79 LYS A CA 1
ATOM 584 C C . LYS A 1 79 ? -8.528 6.178 7.519 1.00 94.81 79 LYS A C 1
ATOM 586 O O . LYS A 1 79 ? -9.538 5.971 8.188 1.00 94.81 79 LYS A O 1
ATOM 591 N N . ALA A 1 80 ? -8.145 7.403 7.156 1.00 96.31 80 ALA A N 1
ATOM 592 C CA . ALA A 1 80 ? -8.873 8.615 7.520 1.00 96.31 80 ALA A CA 1
ATOM 593 C C . ALA A 1 80 ? -10.287 8.633 6.925 1.00 96.31 80 ALA A C 1
ATOM 595 O O . ALA A 1 80 ? -11.233 9.020 7.607 1.00 96.31 80 ALA A O 1
ATOM 596 N N . TYR A 1 81 ? -10.447 8.162 5.686 1.00 96.69 81 TYR A N 1
ATOM 597 C CA . TYR A 1 81 ? -11.756 8.025 5.054 1.00 96.69 81 TYR A CA 1
ATOM 598 C C . TYR A 1 81 ? -12.681 7.079 5.832 1.00 96.69 81 TYR A C 1
ATOM 600 O O . TYR A 1 81 ? -13.828 7.440 6.088 1.00 96.69 81 TYR A O 1
ATOM 608 N N . MET A 1 82 ? -12.192 5.906 6.251 1.00 95.19 82 MET A N 1
ATOM 609 C CA . MET A 1 82 ? -12.986 4.962 7.051 1.00 95.19 82 MET A CA 1
ATOM 610 C C . MET A 1 82 ? -13.415 5.571 8.386 1.00 95.19 82 MET A C 1
ATOM 612 O O . MET A 1 82 ? -14.597 5.541 8.718 1.00 95.19 82 MET A O 1
ATOM 616 N N . ILE A 1 83 ? -12.495 6.233 9.095 1.00 96.00 83 ILE A N 1
ATOM 617 C CA . ILE A 1 83 ? -12.815 6.936 10.348 1.00 96.00 83 ILE A CA 1
ATOM 618 C C . ILE A 1 83 ? -13.832 8.060 10.104 1.00 96.00 83 ILE A C 1
ATOM 620 O O . ILE A 1 83 ? -14.746 8.244 10.896 1.00 96.00 83 ILE A O 1
ATOM 624 N N . MET A 1 84 ? -13.722 8.803 9.003 1.00 97.00 84 MET A N 1
ATOM 625 C CA . MET A 1 84 ? -14.682 9.858 8.669 1.00 97.00 84 MET A CA 1
ATOM 626 C C . MET A 1 84 ? -16.083 9.301 8.375 1.00 97.00 84 MET A C 1
ATOM 628 O O . MET A 1 84 ? -17.076 9.968 8.659 1.00 97.00 84 MET A O 1
ATOM 632 N N . LYS A 1 85 ? -16.177 8.109 7.776 1.00 95.94 85 LYS A N 1
ATOM 633 C CA . LYS A 1 85 ? -17.455 7.485 7.405 1.00 95.94 85 LYS A CA 1
ATOM 634 C C . LYS A 1 85 ? -18.120 6.733 8.552 1.00 95.94 85 LYS A C 1
ATOM 636 O O . LYS A 1 85 ? -19.333 6.835 8.691 1.00 95.94 85 LYS A O 1
ATOM 641 N N . GLU A 1 86 ? -17.347 6.010 9.354 1.00 92.50 86 GLU A N 1
ATOM 642 C CA . GLU A 1 86 ? -17.867 5.095 10.380 1.00 92.50 86 GLU A CA 1
ATOM 643 C C . GLU A 1 86 ? -17.471 5.494 11.810 1.00 92.50 86 GLU A C 1
ATOM 645 O O . GLU A 1 86 ? -17.878 4.857 12.777 1.00 92.50 86 GLU A O 1
ATOM 650 N N . GLY A 1 87 ? -16.681 6.556 11.978 1.00 93.81 87 GLY A N 1
ATOM 651 C CA . GLY A 1 87 ? -16.186 7.032 13.276 1.00 93.81 87 GLY A CA 1
ATOM 652 C C . GLY A 1 87 ? -15.008 6.227 13.831 1.00 93.81 87 GLY A C 1
ATOM 653 O O . GLY A 1 87 ? -14.347 6.670 14.768 1.00 93.81 87 GLY A O 1
ATOM 654 N N . MET A 1 88 ? -14.714 5.062 13.254 1.00 93.81 88 MET A N 1
ATOM 655 C CA . MET A 1 88 ? -13.636 4.169 13.671 1.00 93.81 88 MET A CA 1
ATOM 656 C C . MET A 1 88 ? -13.153 3.296 12.509 1.00 93.81 88 MET A C 1
ATOM 658 O O . MET A 1 88 ? -13.725 3.311 11.424 1.00 93.81 88 MET A O 1
ATOM 662 N N . ILE A 1 89 ? -12.073 2.546 12.734 1.00 94.62 89 ILE A N 1
ATOM 663 C CA . ILE A 1 89 ? -11.594 1.538 11.784 1.00 94.62 89 ILE A CA 1
ATOM 664 C C . ILE A 1 89 ? -12.294 0.223 12.122 1.00 94.62 89 ILE A C 1
ATOM 666 O O . ILE A 1 89 ? -12.166 -0.224 13.266 1.00 94.62 89 ILE A O 1
ATOM 670 N N . PRO A 1 90 ? -12.989 -0.417 11.171 1.00 92.88 90 PRO A N 1
ATOM 671 C CA . PRO A 1 90 ? -13.625 -1.700 11.431 1.00 92.88 90 PRO A CA 1
ATOM 672 C C . PRO A 1 90 ? -12.595 -2.755 11.825 1.00 92.88 90 PRO A C 1
ATOM 674 O O . PRO A 1 90 ? -11.499 -2.809 11.264 1.00 92.88 90 PRO A O 1
ATOM 677 N N . GLU A 1 91 ? -12.970 -3.636 12.750 1.00 92.31 91 GLU A N 1
ATOM 678 C CA . GLU A 1 91 ? -12.100 -4.700 13.268 1.00 92.31 91 GLU A CA 1
ATOM 679 C C . GLU A 1 91 ? -11.505 -5.563 12.144 1.00 92.31 91 GLU A C 1
ATOM 681 O O . GLU A 1 91 ? -10.316 -5.879 12.153 1.00 92.31 91 GLU A O 1
ATOM 686 N N . GLN A 1 92 ? -12.306 -5.838 11.110 1.00 92.81 92 GLN A N 1
ATOM 687 C CA . GLN A 1 92 ? -11.905 -6.583 9.912 1.00 92.81 92 GLN A CA 1
ATOM 688 C C . GLN A 1 92 ? -10.695 -5.970 9.193 1.00 92.81 92 GLN A C 1
ATOM 690 O O . GLN A 1 92 ? -9.938 -6.691 8.545 1.00 92.81 92 GLN A O 1
ATOM 695 N N . PHE A 1 93 ? -10.499 -4.651 9.308 1.00 89.69 93 PHE A N 1
ATOM 696 C CA . PHE A 1 93 ? -9.412 -3.933 8.650 1.00 89.69 93 PHE A CA 1
ATOM 697 C C . PHE A 1 93 ? -8.257 -3.553 9.582 1.00 89.69 93 PHE A C 1
ATOM 699 O O . PHE A 1 93 ? -7.230 -3.071 9.102 1.00 89.69 93 PHE A O 1
ATOM 706 N N . ALA A 1 94 ? -8.371 -3.786 10.893 1.00 88.56 94 ALA A N 1
ATOM 707 C CA . ALA A 1 94 ? -7.353 -3.394 11.870 1.00 88.56 94 ALA A CA 1
ATOM 708 C C . ALA A 1 94 ? -5.968 -3.993 11.554 1.00 88.56 94 ALA A C 1
ATOM 710 O O . ALA A 1 94 ? -4.950 -3.314 11.694 1.00 88.56 94 ALA A O 1
ATOM 711 N N . GLY A 1 95 ? -5.934 -5.229 11.041 1.00 90.69 95 GLY A N 1
ATOM 712 C CA . GLY A 1 95 ? -4.698 -5.914 10.655 1.00 90.69 95 GLY A CA 1
ATOM 713 C C . GLY A 1 95 ? -3.923 -5.233 9.521 1.00 90.69 95 GLY A C 1
ATOM 714 O O . GLY A 1 95 ? -2.696 -5.276 9.523 1.00 90.69 95 GLY A O 1
ATOM 715 N N . PHE A 1 96 ? -4.597 -4.537 8.597 1.00 87.94 96 PHE A N 1
ATOM 716 C CA . PHE A 1 96 ? -3.923 -3.841 7.488 1.00 87.94 96 PHE A CA 1
ATOM 717 C C . PHE A 1 96 ? -3.143 -2.603 7.942 1.00 87.94 96 PHE A C 1
ATOM 719 O O . PHE A 1 96 ? -2.253 -2.148 7.229 1.00 87.94 96 PHE A O 1
ATOM 726 N N . PHE A 1 97 ? -3.457 -2.065 9.123 1.00 86.75 97 PHE A N 1
ATOM 727 C CA . PHE A 1 97 ? -2.799 -0.886 9.691 1.00 86.75 97 PHE A CA 1
ATOM 728 C C . PHE A 1 97 ? -1.847 -1.219 10.845 1.00 86.75 97 PHE A C 1
ATOM 730 O O . PHE A 1 97 ? -1.319 -0.301 11.469 1.00 86.75 97 PHE A O 1
ATOM 737 N N . ALA A 1 98 ? -1.664 -2.505 11.158 1.00 82.75 98 ALA A N 1
ATOM 738 C CA . ALA A 1 98 ? -0.840 -2.969 12.272 1.00 82.75 98 ALA A CA 1
ATOM 739 C C . ALA A 1 98 ? 0.639 -3.199 11.896 1.00 82.75 98 ALA A C 1
ATOM 741 O O . ALA A 1 98 ? 1.453 -3.443 12.785 1.00 82.75 98 ALA A O 1
ATOM 742 N N . SER A 1 99 ? 0.996 -3.127 10.606 1.00 69.25 99 SER A N 1
ATOM 743 C CA . SER A 1 99 ? 2.392 -3.200 10.150 1.00 69.25 99 SER A CA 1
ATOM 744 C C . SER A 1 99 ? 3.086 -1.833 10.277 1.00 69.25 99 SER A C 1
ATOM 746 O O . SER A 1 99 ? 2.443 -0.833 9.947 1.00 69.25 99 SER A O 1
ATOM 748 N N . PRO A 1 100 ? 4.362 -1.782 10.721 1.00 60.84 100 PRO A N 1
ATOM 749 C CA . PRO A 1 100 ? 5.191 -0.573 10.708 1.00 60.84 100 PRO A CA 1
ATOM 750 C C . PRO A 1 100 ? 5.348 0.048 9.319 1.00 60.84 100 PRO A C 1
ATOM 752 O O . PRO A 1 100 ? 5.328 -0.725 8.330 1.00 60.84 100 PRO A O 1
#